Protein AF-A0AAD1ZMA3-F1 (afdb_monomer_lite)

Radius of gyration: 19.91 Å; chains: 1; bounding box: 57×24×47 Å

Foldseek 3Di:
DDDPADEFDFDDDDDDDDDDDDDDDDDDDDDDDDDDDPDPDPDPDPDDDPVPQLPQLVVVCVVVVLHDDYPDCVSSVQSNDSVHDATEGEDEDALLDLEDDPVCVSVVVSQVSSVVSVHHYYYHYDLPCNQQDDCPPDPDGDHGDDPVRSVSSVVSD

pLDDT: mean 70.27, std 25.76, range [24.19, 96.62]

Organism: NCBI:txid56036

InterPro domains:
  IPR001412 Aminoacyl-tRNA synthetase, class I, conserved site [PS00178] (95-105)
  IPR002305 Aminoacyl-tRNA synthetase, class Ic [PF00579] (87-142)
  IPR014729 Rossmann-like alpha/beta/alpha sandwich fold [G3DSA:3.40.50.620] (32-157)
  IPR024088 Tyrosine-tRNA ligase, bacterial-type [PTHR11766] (40-156)

Secondary structure (DSSP, 8-state):
------PPP----PPP----------------------------------------HHHHHHHTT-----S-THHHHHHH-TTSPPPEEEEEE---SSS--HHHHHHHHHHHHHHHTT-EEEEEE-HHHHHH---TT-SSPPPPPPHHHHHHHHTT-

Sequence (157 aa):
MCGGGVTFVANYLPLPHSSSFRRHPYLWRLSLCYSSTQFVQESTDGDVADVRNRLNVVNILKERGFLESLTSDSLRTTCSDPSLPTIRVYRGFNPTSKSLHLGNLLGIIVLSWFLRCGHRVVALVGGATGRVGDPSGKSFERPELDLLALDRNVSGF

Structure (mmCIF, N/CA/C/O backbone):
data_AF-A0AAD1ZMA3-F1
#
_entry.id   AF-A0AAD1ZMA3-F1
#
loop_
_atom_site.group_PDB
_atom_site.id
_atom_site.type_symbol
_atom_site.label_atom_id
_atom_site.label_alt_id
_atom_site.label_comp_id
_atom_site.label_asym_id
_atom_site.label_entity_id
_atom_site.label_seq_id
_atom_site.pdbx_PDB_ins_code
_atom_site.Cartn_x
_atom_site.Cartn_y
_atom_site.Cartn_z
_atom_site.occupancy
_atom_site.B_iso_or_equiv
_atom_site.auth_seq_id
_atom_site.auth_comp_id
_atom_site.auth_asym_id
_atom_site.auth_atom_id
_atom_site.pdbx_PDB_model_num
ATOM 1 N N . MET A 1 1 ? 22.765 8.034 9.887 1.00 32.72 1 MET A N 1
ATOM 2 C CA . MET A 1 1 ? 21.379 8.442 10.189 1.00 32.72 1 MET A CA 1
ATOM 3 C C . MET A 1 1 ? 20.733 8.880 8.885 1.00 32.72 1 MET A C 1
ATOM 5 O O . MET A 1 1 ? 21.078 9.946 8.409 1.00 32.72 1 MET A O 1
ATOM 9 N N . CYS A 1 2 ? 19.876 8.050 8.290 1.00 26.64 2 CYS A N 1
ATOM 10 C CA . CYS A 1 2 ? 18.980 8.445 7.198 1.00 26.64 2 CYS A CA 1
ATOM 11 C C . CYS A 1 2 ? 17.638 7.755 7.477 1.00 26.64 2 CYS A C 1
ATOM 13 O O . CYS A 1 2 ? 17.524 6.550 7.265 1.00 26.64 2 CYS A O 1
ATOM 15 N N . GLY A 1 3 ? 16.691 8.494 8.064 1.00 32.28 3 GLY A N 1
ATOM 16 C CA . GLY A 1 3 ? 15.308 8.058 8.273 1.00 32.28 3 GLY A CA 1
ATOM 17 C C . GLY A 1 3 ? 14.579 8.072 6.936 1.00 32.28 3 GLY A C 1
ATOM 18 O O . GLY A 1 3 ? 14.584 9.084 6.237 1.00 32.28 3 GLY A O 1
ATOM 19 N N . GLY A 1 4 ? 14.073 6.911 6.535 1.00 28.92 4 GLY A N 1
ATOM 20 C CA . GLY A 1 4 ? 13.391 6.686 5.267 1.00 28.92 4 GLY A CA 1
ATOM 21 C C . GLY A 1 4 ? 11.899 6.542 5.508 1.00 28.92 4 GLY A C 1
ATOM 22 O O . GLY A 1 4 ? 11.341 5.470 5.275 1.00 28.92 4 GLY A O 1
ATOM 23 N N . GLY A 1 5 ? 11.272 7.605 6.004 1.00 29.23 5 GLY A N 1
ATOM 24 C CA . GLY A 1 5 ? 9.870 7.586 6.383 1.00 29.23 5 GLY A CA 1
ATOM 25 C C . GLY A 1 5 ? 8.953 7.626 5.187 1.00 29.23 5 GLY A C 1
ATOM 26 O O . GLY A 1 5 ? 8.993 8.554 4.384 1.00 29.23 5 GLY A O 1
ATOM 27 N N . VAL A 1 6 ? 8.091 6.620 5.077 1.00 37.31 6 VAL A N 1
ATOM 28 C CA . VAL A 1 6 ? 7.010 6.613 4.093 1.00 37.31 6 VAL A CA 1
ATOM 29 C C . VAL A 1 6 ? 5.862 7.458 4.642 1.00 37.31 6 VAL A C 1
ATOM 31 O O . VAL A 1 6 ? 5.158 7.040 5.559 1.00 37.31 6 VAL A O 1
ATOM 34 N N . THR A 1 7 ? 5.671 8.646 4.073 1.00 32.41 7 THR A N 1
ATOM 35 C CA . THR A 1 7 ? 4.515 9.511 4.342 1.00 32.41 7 THR A CA 1
ATOM 36 C C . THR A 1 7 ? 3.265 8.921 3.685 1.00 32.41 7 THR A C 1
ATOM 38 O O . THR A 1 7 ? 3.237 8.713 2.471 1.00 32.41 7 THR A O 1
ATOM 41 N N . PHE A 1 8 ? 2.216 8.669 4.469 1.00 35.34 8 PHE A N 1
ATOM 42 C CA . PHE A 1 8 ? 0.910 8.239 3.964 1.00 35.34 8 PHE A CA 1
ATOM 43 C C . PHE A 1 8 ? -0.058 9.421 3.935 1.00 35.34 8 PHE A C 1
ATOM 45 O O . PHE A 1 8 ? -0.321 10.037 4.965 1.00 35.34 8 PHE A O 1
ATOM 52 N N . VAL A 1 9 ? -0.626 9.703 2.761 1.00 34.12 9 VAL A N 1
ATOM 53 C CA . VAL A 1 9 ? -1.735 10.651 2.604 1.00 34.12 9 VAL A CA 1
ATOM 54 C C . VAL A 1 9 ? -3.031 9.849 2.572 1.00 34.12 9 VAL A C 1
ATOM 56 O O . VAL A 1 9 ? -3.245 9.038 1.673 1.00 34.12 9 VAL A O 1
ATOM 59 N N . ALA A 1 10 ? -3.901 10.066 3.554 1.00 34.91 10 ALA A N 1
ATOM 60 C CA . ALA A 1 10 ? -5.255 9.530 3.558 1.00 34.91 10 ALA A CA 1
ATOM 61 C C . ALA A 1 10 ? -6.233 10.704 3.497 1.00 34.91 10 ALA A C 1
ATOM 63 O O . ALA A 1 10 ? -6.345 11.474 4.449 1.00 34.91 10 ALA A O 1
ATOM 64 N N . ASN A 1 11 ? -6.929 10.849 2.371 1.00 29.17 11 ASN A N 1
ATOM 65 C CA . ASN A 1 11 ? -7.960 11.870 2.220 1.00 29.17 11 ASN A CA 1
ATOM 66 C C . ASN A 1 11 ? -9.314 11.311 2.669 1.00 29.17 11 ASN A C 1
ATOM 68 O O . ASN A 1 11 ? -9.750 10.254 2.212 1.00 29.17 11 ASN A O 1
ATOM 72 N N . TYR A 1 12 ? -9.980 12.046 3.557 1.00 35.44 12 TYR A N 1
ATOM 73 C CA . TYR A 1 12 ? -11.352 11.795 3.982 1.00 35.44 12 TYR A CA 1
ATOM 74 C C . TYR A 1 12 ? -12.293 12.446 2.962 1.00 35.44 12 TYR A C 1
ATOM 76 O O . TYR A 1 12 ? -12.262 13.663 2.798 1.00 35.44 12 TYR A O 1
ATOM 84 N N . LEU A 1 13 ? -13.119 11.662 2.268 1.00 32.00 13 LEU A N 1
ATOM 85 C CA . LEU A 1 13 ? -14.187 12.203 1.424 1.00 32.00 13 LEU A CA 1
ATOM 86 C C . LEU A 1 13 ? -15.538 11.869 2.079 1.00 32.00 13 LEU A C 1
ATOM 88 O O . LEU A 1 13 ? -15.917 10.694 2.086 1.00 32.00 13 LEU A O 1
ATOM 92 N N . PRO A 1 14 ? -16.258 12.840 2.668 1.00 31.08 14 PRO A N 1
ATOM 93 C CA . PRO A 1 14 ? -17.597 12.592 3.187 1.00 31.08 14 PRO A CA 1
ATOM 94 C C . PRO A 1 14 ? -18.585 12.417 2.025 1.00 31.08 14 PRO A C 1
ATOM 96 O O . PRO A 1 14 ? -18.579 13.187 1.066 1.00 31.08 14 PRO A O 1
ATOM 99 N N . LEU A 1 15 ? -19.431 11.388 2.101 1.00 39.34 15 LEU A N 1
ATOM 100 C CA . LEU A 1 15 ? -20.519 11.175 1.144 1.00 39.34 15 LEU A CA 1
ATOM 101 C C . LEU A 1 15 ? -21.707 12.098 1.473 1.00 39.34 15 LEU A C 1
ATOM 103 O O . LEU A 1 15 ? -22.011 12.284 2.653 1.00 39.34 15 LEU A O 1
ATOM 107 N N . PRO A 1 16 ? -22.420 12.638 0.467 1.00 35.16 16 PRO A N 1
ATOM 108 C CA . PRO A 1 16 ? -23.650 13.379 0.700 1.00 35.16 16 PRO A CA 1
ATOM 109 C C . PRO A 1 16 ? -24.805 12.429 1.053 1.00 35.16 16 PRO A C 1
ATOM 111 O O . PRO A 1 16 ? -25.042 11.423 0.383 1.00 35.16 16 PRO A O 1
ATOM 114 N N . HIS A 1 17 ? -25.558 12.779 2.095 1.00 42.34 17 HIS A N 1
ATOM 115 C CA . HIS A 1 17 ? -26.852 12.180 2.408 1.00 42.34 17 HIS A CA 1
ATOM 116 C C . HIS A 1 17 ? -27.929 12.767 1.490 1.00 42.34 17 HIS A C 1
ATOM 118 O O . HIS A 1 17 ? -28.272 13.934 1.639 1.00 42.34 17 HIS A O 1
ATOM 124 N N . SER A 1 18 ? -28.509 11.968 0.592 1.00 35.81 18 SER A N 1
ATOM 125 C CA . SER A 1 18 ? -29.932 12.092 0.247 1.00 35.81 18 SER A CA 1
ATOM 126 C C . SER A 1 18 ? -30.418 10.896 -0.568 1.00 35.81 18 SER A C 1
ATOM 128 O O . SER A 1 18 ? -29.882 10.537 -1.615 1.00 35.81 18 SER A O 1
ATOM 130 N N . SER A 1 19 ? -31.463 10.281 -0.041 1.00 43.75 19 SER A N 1
ATOM 131 C CA . SER A 1 19 ? -32.270 9.208 -0.595 1.00 43.75 19 SER A CA 1
ATOM 132 C C . SER A 1 19 ? -33.183 9.709 -1.716 1.00 43.75 19 SER A C 1
ATOM 134 O O . SER A 1 19 ? -34.090 10.490 -1.444 1.00 43.75 19 SER A O 1
ATOM 136 N N . SER A 1 20 ? -32.997 9.223 -2.947 1.00 43.88 20 SER A N 1
ATOM 137 C CA . SER A 1 20 ? -34.067 8.842 -3.897 1.00 43.88 20 SER A CA 1
ATOM 138 C C . SER A 1 20 ? -33.529 8.719 -5.326 1.00 43.88 20 SER A C 1
ATOM 140 O O . SER A 1 20 ? -33.382 9.699 -6.045 1.00 43.88 20 SER A O 1
ATOM 142 N N . PHE A 1 21 ? -33.306 7.491 -5.796 1.00 36.12 21 PHE A N 1
ATOM 143 C CA . PHE A 1 21 ? -33.347 7.230 -7.235 1.00 36.12 21 PHE A CA 1
ATOM 144 C C . PHE A 1 21 ? -33.853 5.808 -7.483 1.00 36.12 21 PHE A C 1
ATOM 146 O O . PHE A 1 21 ? -33.232 4.823 -7.084 1.00 36.12 21 PHE A O 1
ATOM 153 N N . ARG A 1 22 ? -35.060 5.715 -8.056 1.00 33.97 22 ARG A N 1
ATOM 154 C CA . ARG A 1 22 ? -35.737 4.453 -8.379 1.00 33.97 22 ARG A CA 1
ATOM 155 C C . ARG A 1 22 ? -35.020 3.759 -9.535 1.00 33.97 22 ARG A C 1
ATOM 157 O O . ARG A 1 22 ? -34.623 4.393 -10.505 1.00 33.97 22 ARG A O 1
ATOM 164 N N . ARG A 1 23 ? -34.920 2.434 -9.433 1.00 36.75 23 ARG A N 1
ATOM 165 C CA . ARG A 1 23 ? -34.440 1.529 -10.483 1.00 36.75 23 ARG A CA 1
ATOM 166 C C . ARG A 1 23 ? -35.481 1.425 -11.606 1.00 36.75 23 ARG A C 1
ATOM 168 O O . ARG A 1 23 ? -36.647 1.172 -11.310 1.00 36.75 23 ARG A O 1
ATOM 175 N N . HIS A 1 24 ? -35.054 1.510 -12.868 1.00 28.70 24 HIS A N 1
ATOM 176 C CA . HIS A 1 24 ? -35.812 0.956 -13.996 1.00 28.70 24 HIS A CA 1
ATOM 177 C C . HIS A 1 24 ? -34.909 0.088 -14.895 1.00 28.70 24 HIS A C 1
ATOM 179 O O . HIS A 1 24 ? -33.808 0.533 -15.222 1.00 28.70 24 HIS A O 1
ATOM 185 N N . PRO A 1 25 ? -35.319 -1.150 -15.253 1.00 38.94 25 PRO A N 1
ATOM 186 C CA . PRO A 1 25 ? -34.420 -2.161 -15.801 1.00 38.94 25 PRO A CA 1
ATOM 187 C C . PRO A 1 25 ? -34.647 -2.396 -17.298 1.00 38.94 25 PRO A C 1
ATOM 189 O O . PRO A 1 25 ? -35.117 -3.452 -17.691 1.00 38.94 25 PRO A O 1
ATOM 192 N N . TYR A 1 26 ? -34.339 -1.440 -18.162 1.00 31.45 26 TYR A N 1
ATOM 193 C CA . TYR A 1 26 ? -34.274 -1.700 -19.604 1.00 31.45 26 TYR A CA 1
ATOM 194 C C . TYR A 1 26 ? -33.631 -0.494 -20.260 1.00 31.45 26 TYR A C 1
ATOM 196 O O . TYR A 1 26 ? -34.236 0.562 -20.277 1.00 31.45 26 TYR A O 1
ATOM 204 N N . LEU A 1 27 ? -32.387 -0.637 -20.715 1.00 32.16 27 LEU A N 1
ATOM 205 C CA . LEU A 1 27 ? -31.743 0.097 -21.814 1.00 32.16 27 LEU A CA 1
ATOM 206 C C . LEU A 1 27 ? -30.230 -0.161 -21.716 1.00 32.16 27 LEU A C 1
ATOM 208 O O . LEU A 1 27 ? -29.450 0.695 -21.322 1.00 32.16 27 LEU A O 1
ATOM 212 N N . TRP A 1 28 ? -29.816 -1.369 -22.094 1.00 28.77 28 TRP A N 1
ATOM 213 C CA . TRP A 1 28 ? -28.430 -1.635 -22.476 1.00 28.77 28 TRP A CA 1
ATOM 214 C C . TRP A 1 28 ? -28.467 -2.278 -23.856 1.00 28.77 28 TRP A C 1
ATOM 216 O O . TRP A 1 28 ? -28.586 -3.494 -23.994 1.00 28.77 28 TRP A O 1
ATOM 226 N N . ARG A 1 29 ? -28.457 -1.439 -24.898 1.00 28.05 29 ARG A N 1
ATOM 227 C CA . ARG A 1 29 ? -28.236 -1.890 -26.272 1.00 28.05 29 ARG A CA 1
ATOM 228 C C . ARG A 1 29 ? -26.745 -1.788 -26.568 1.00 28.05 29 ARG A C 1
ATOM 230 O O . ARG A 1 29 ? -26.148 -0.725 -26.448 1.00 28.05 29 ARG A O 1
ATOM 237 N N . LEU A 1 30 ? -26.195 -2.944 -26.913 1.00 35.19 30 LEU A N 1
ATOM 238 C CA . LEU A 1 30 ? -24.814 -3.230 -27.270 1.00 35.19 30 LEU A CA 1
ATOM 239 C C . LEU A 1 30 ? -24.239 -2.302 -28.348 1.00 35.19 30 LEU A C 1
ATOM 241 O O . LEU A 1 30 ? -24.873 -2.068 -29.375 1.00 35.19 30 LEU A O 1
ATOM 245 N N . SER A 1 31 ? -22.964 -1.958 -28.178 1.00 27.59 31 SER A N 1
ATOM 246 C CA . SER A 1 31 ? -22.003 -1.978 -29.280 1.00 27.59 31 SER A CA 1
ATOM 247 C C . SER A 1 31 ? -20.702 -2.602 -28.777 1.00 27.59 31 SER A C 1
ATOM 249 O O . SER A 1 31 ? -20.060 -2.079 -27.869 1.00 27.59 31 SER A O 1
ATOM 251 N N . LEU A 1 32 ? -20.356 -3.755 -29.348 1.00 35.53 32 LEU A N 1
ATOM 252 C CA . LEU A 1 32 ? -19.060 -4.409 -29.206 1.00 35.53 32 LEU A CA 1
ATOM 253 C C . LEU A 1 32 ? -17.986 -3.592 -29.934 1.00 35.53 32 LEU A C 1
ATOM 255 O O . LEU A 1 32 ? -18.185 -3.261 -31.099 1.00 35.53 32 LEU A O 1
ATOM 259 N N . CYS A 1 33 ? -16.829 -3.378 -29.301 1.00 24.19 33 CYS A N 1
ATOM 260 C CA . CYS A 1 33 ? -15.538 -3.568 -29.970 1.00 24.19 33 CYS A CA 1
ATOM 261 C C . CYS A 1 33 ? -14.374 -3.641 -28.962 1.00 24.19 33 CYS A C 1
ATOM 263 O O . CYS A 1 33 ? -14.094 -2.686 -28.250 1.00 24.19 33 CYS A O 1
ATOM 265 N N . TYR A 1 34 ? -13.742 -4.816 -28.929 1.00 28.41 34 TYR A N 1
ATOM 266 C CA . TYR A 1 34 ? -12.309 -5.089 -28.772 1.00 28.41 34 TYR A CA 1
ATOM 267 C C . TYR A 1 34 ? -11.469 -4.205 -27.830 1.00 28.41 34 TYR A C 1
ATOM 269 O O . TYR A 1 34 ? -11.001 -3.137 -28.204 1.00 28.41 34 TYR A O 1
ATOM 277 N N . SER A 1 35 ? -11.162 -4.725 -26.644 1.00 29.25 35 SER A N 1
ATOM 278 C CA . SER A 1 35 ? -9.790 -4.991 -26.182 1.00 29.25 35 SER A CA 1
ATOM 279 C C . SER A 1 35 ? -9.854 -5.361 -24.701 1.00 29.25 35 SER A C 1
ATOM 281 O O . SER A 1 35 ? -10.709 -4.887 -23.957 1.00 29.25 35 SER A O 1
ATOM 283 N N . SER A 1 36 ? -8.988 -6.272 -24.294 1.00 34.84 36 SER A N 1
ATOM 284 C CA . SER A 1 36 ? -8.847 -6.828 -22.954 1.00 34.84 36 SER A CA 1
ATOM 285 C C . SER A 1 36 ? -8.625 -5.754 -21.884 1.00 34.84 36 SER A C 1
ATOM 287 O O . SER A 1 36 ? -7.494 -5.441 -21.529 1.00 34.84 36 SER A O 1
ATOM 289 N N . THR A 1 37 ? -9.713 -5.236 -21.324 1.00 31.17 37 THR A N 1
ATOM 290 C CA . THR A 1 37 ? -9.706 -4.474 -20.075 1.00 31.17 37 THR A CA 1
ATOM 291 C C . THR A 1 37 ? -10.437 -5.321 -19.045 1.00 31.17 37 THR A C 1
ATOM 293 O O . THR A 1 37 ? -11.662 -5.279 -18.940 1.00 31.17 37 THR A O 1
ATOM 296 N N . GLN A 1 38 ? -9.699 -6.151 -18.306 1.00 30.06 38 GLN A N 1
ATOM 297 C CA . GLN A 1 38 ? -10.243 -6.767 -17.099 1.00 30.06 38 GLN A CA 1
ATOM 298 C C . GLN A 1 38 ? -10.407 -5.664 -16.049 1.00 30.06 38 GLN A C 1
ATOM 300 O O . GLN A 1 38 ? -9.509 -5.371 -15.267 1.00 30.06 38 GLN A O 1
ATOM 305 N N . PHE A 1 39 ? -11.571 -5.017 -16.069 1.00 29.48 39 PHE A N 1
ATOM 306 C CA . PHE A 1 39 ? -12.103 -4.331 -14.903 1.00 29.48 39 PHE A CA 1
ATOM 307 C C . PHE A 1 39 ? -12.293 -5.385 -13.810 1.00 29.48 39 PHE A C 1
ATOM 309 O O . PHE A 1 39 ? -13.116 -6.289 -13.947 1.00 29.48 39 PHE A O 1
ATOM 316 N N . VAL A 1 40 ? -11.516 -5.285 -12.732 1.00 32.62 40 VAL A N 1
ATOM 317 C CA . VAL A 1 40 ? -11.797 -6.021 -11.497 1.00 32.62 40 VAL A CA 1
ATOM 318 C C . VAL A 1 40 ? -13.160 -5.538 -11.000 1.00 32.62 40 VAL A C 1
ATOM 320 O O . VAL A 1 40 ? -13.331 -4.356 -10.702 1.00 32.62 40 VAL A O 1
ATOM 323 N N . GLN A 1 41 ? -14.137 -6.448 -10.998 1.00 33.41 41 GLN A N 1
ATOM 324 C CA . GLN A 1 41 ? -15.512 -6.209 -10.567 1.00 33.41 41 GLN A CA 1
ATOM 325 C C . GLN A 1 41 ? -15.553 -5.560 -9.180 1.00 33.41 41 GLN A C 1
ATOM 327 O O . GLN A 1 41 ? -14.993 -6.079 -8.215 1.00 33.41 41 GLN A O 1
ATOM 332 N N . GLU A 1 42 ? -16.285 -4.454 -9.075 1.00 37.44 42 GLU A N 1
ATOM 333 C CA . GLU A 1 42 ? -16.802 -3.966 -7.803 1.00 37.44 42 GLU A CA 1
ATOM 334 C C . GLU A 1 42 ? -17.896 -4.944 -7.354 1.00 37.44 42 GLU A C 1
ATOM 336 O O . GLU A 1 42 ? -18.969 -5.013 -7.955 1.00 37.44 42 GLU A O 1
ATOM 341 N N . SER A 1 43 ? -17.594 -5.772 -6.3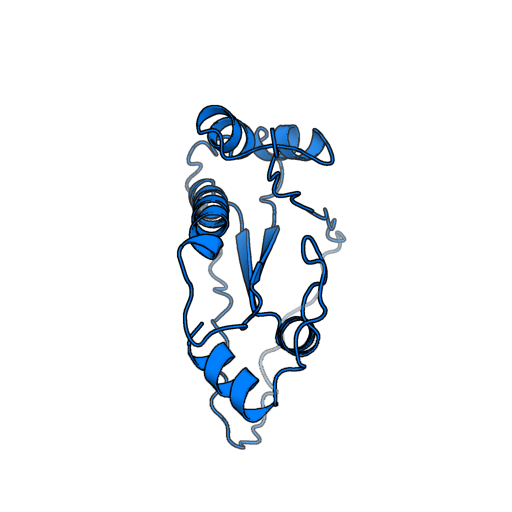50 1.00 33.72 43 SER A N 1
ATOM 342 C CA . SER A 1 43 ? -18.555 -6.713 -5.782 1.00 33.72 43 SER A CA 1
ATOM 343 C C . SER A 1 43 ? -19.642 -5.945 -5.030 1.00 33.72 43 SER A C 1
ATOM 345 O O . SER A 1 43 ? -19.430 -5.386 -3.952 1.00 33.72 43 SER A O 1
ATOM 347 N N . THR A 1 44 ? -20.829 -5.902 -5.627 1.00 38.59 44 THR A N 1
ATOM 348 C CA . THR A 1 44 ? -22.062 -5.409 -5.014 1.00 38.59 44 THR A CA 1
ATOM 349 C C . THR A 1 44 ? -22.731 -6.517 -4.212 1.00 38.59 44 THR A C 1
ATOM 351 O O . THR A 1 44 ? -23.850 -6.890 -4.532 1.00 38.59 44 THR A O 1
ATOM 354 N N . ASP A 1 45 ? -22.072 -7.016 -3.171 1.00 36.75 45 ASP A N 1
ATOM 355 C CA . ASP A 1 45 ? -22.729 -7.869 -2.181 1.00 36.75 45 ASP A CA 1
ATOM 356 C C . ASP A 1 45 ? -22.610 -7.183 -0.824 1.00 36.75 45 ASP A C 1
ATOM 358 O O . ASP A 1 45 ? -21.571 -7.179 -0.160 1.00 36.75 45 ASP A O 1
ATOM 362 N N . GLY A 1 46 ? -23.686 -6.490 -0.458 1.00 47.28 46 GLY A N 1
ATOM 363 C CA . GLY A 1 46 ? -23.915 -6.115 0.922 1.00 47.28 46 GLY A CA 1
ATOM 364 C C . GLY A 1 46 ? -24.377 -7.357 1.662 1.00 47.28 46 GLY A C 1
ATOM 365 O O . GLY A 1 46 ? -25.561 -7.648 1.620 1.00 47.28 46 GLY A O 1
ATOM 366 N N . ASP A 1 47 ? -23.459 -8.041 2.339 1.00 38.41 47 ASP A N 1
ATOM 367 C CA . ASP A 1 47 ? -23.783 -9.121 3.265 1.00 38.41 47 ASP A CA 1
ATOM 368 C C . ASP A 1 47 ? -22.878 -9.044 4.500 1.00 38.41 47 ASP A C 1
ATOM 370 O O . ASP A 1 47 ? -21.654 -9.120 4.419 1.00 38.41 47 ASP A O 1
ATOM 374 N N . VAL A 1 48 ? -23.543 -8.800 5.634 1.00 45.97 48 VAL A N 1
ATOM 375 C CA . VAL A 1 48 ? -23.129 -8.979 7.033 1.00 45.97 48 VAL A CA 1
ATOM 376 C C . VAL A 1 48 ? -21.626 -8.830 7.280 1.00 45.97 48 VAL A C 1
ATOM 378 O O . VAL A 1 48 ? -20.867 -9.798 7.276 1.00 45.97 48 VAL A O 1
ATOM 381 N N . ALA A 1 49 ? -21.204 -7.599 7.584 1.00 44.16 49 ALA A N 1
ATOM 382 C CA . ALA A 1 49 ? -19.928 -7.378 8.240 1.00 44.16 49 ALA A CA 1
ATOM 383 C C . ALA A 1 49 ? -19.956 -8.117 9.584 1.00 44.16 49 ALA A C 1
ATOM 385 O O . ALA A 1 49 ? -20.498 -7.623 10.572 1.00 44.16 49 ALA A O 1
ATOM 386 N N . ASP A 1 50 ? -19.392 -9.323 9.586 1.00 48.16 50 ASP A N 1
ATOM 387 C CA . ASP A 1 50 ? -18.764 -9.940 10.741 1.00 48.16 50 ASP A CA 1
ATOM 388 C C . ASP A 1 50 ? -18.045 -8.808 11.478 1.00 48.16 50 ASP A C 1
ATOM 390 O O . ASP A 1 50 ? -17.085 -8.229 10.954 1.00 48.16 50 ASP A O 1
ATOM 394 N N . VAL A 1 51 ? -18.587 -8.402 12.632 1.00 51.81 51 VAL A N 1
ATOM 395 C CA . VAL A 1 51 ? -18.033 -7.358 13.503 1.00 51.81 51 VAL A CA 1
ATOM 396 C C . VAL A 1 51 ? -16.790 -7.950 14.164 1.00 51.81 51 VAL A C 1
ATOM 398 O O . VAL A 1 51 ? -16.667 -8.052 15.382 1.00 51.81 51 VAL A O 1
ATOM 401 N N . ARG A 1 52 ? -15.841 -8.392 13.337 1.00 56.22 52 ARG A N 1
ATOM 402 C CA . ARG A 1 52 ? -14.475 -8.648 13.738 1.00 56.22 52 ARG A CA 1
ATOM 403 C C . ARG A 1 52 ? -14.002 -7.333 14.300 1.00 56.22 52 ARG A C 1
ATOM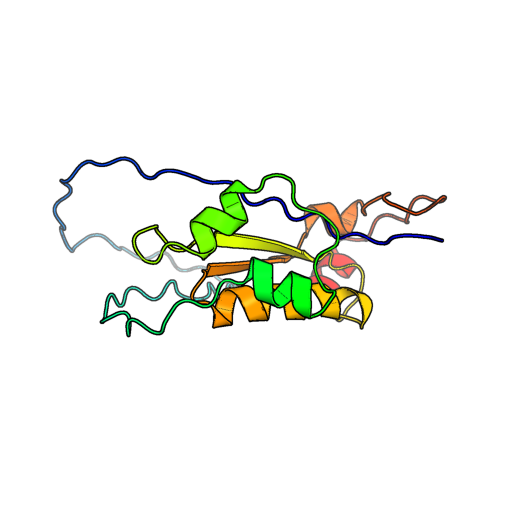 405 O O . ARG A 1 52 ? -14.002 -6.322 13.600 1.00 56.22 52 ARG A O 1
ATOM 412 N N . ASN A 1 53 ? -13.656 -7.363 15.578 1.00 61.69 53 ASN A N 1
ATOM 413 C CA . ASN A 1 53 ? -12.949 -6.300 16.262 1.00 61.69 53 ASN A CA 1
ATOM 414 C C . ASN A 1 53 ? -11.917 -5.689 15.296 1.00 61.69 53 ASN A C 1
ATOM 416 O O . ASN A 1 53 ? -10.930 -6.345 14.946 1.00 61.69 53 ASN A O 1
ATOM 420 N N . ARG A 1 54 ? -12.203 -4.488 14.772 1.00 73.81 54 ARG A N 1
ATOM 421 C CA . ARG A 1 54 ? -11.332 -3.822 13.803 1.00 73.81 54 ARG A CA 1
ATOM 422 C C . ARG A 1 54 ? -10.103 -3.367 14.568 1.00 73.81 54 ARG A C 1
ATOM 424 O O . ARG A 1 54 ? -10.123 -2.345 15.244 1.00 73.81 54 ARG A O 1
ATOM 431 N N . LEU A 1 55 ? -9.047 -4.171 14.499 1.00 88.88 55 LEU A N 1
ATOM 432 C CA . LEU A 1 55 ? -7.776 -3.830 15.119 1.00 88.88 55 LEU A CA 1
ATOM 433 C C . LEU A 1 55 ? -7.268 -2.511 14.537 1.00 88.88 55 LEU A C 1
ATOM 435 O O . LEU A 1 55 ? -7.290 -2.309 13.320 1.00 88.88 55 LEU A O 1
ATOM 439 N N . ASN A 1 56 ? -6.755 -1.638 15.401 1.00 93.75 56 ASN A N 1
ATOM 440 C CA . ASN A 1 56 ? -6.221 -0.360 14.962 1.00 93.75 56 ASN A CA 1
ATOM 441 C C . ASN A 1 56 ? -4.928 -0.573 14.157 1.00 93.75 56 ASN A C 1
ATOM 443 O O . ASN A 1 56 ? -3.853 -0.821 14.712 1.00 93.75 56 ASN A O 1
ATOM 447 N N . VAL A 1 57 ? -5.038 -0.439 12.835 1.00 95.00 57 VAL A N 1
ATOM 448 C CA . VAL A 1 57 ? -3.926 -0.608 11.891 1.00 95.00 57 VAL A CA 1
ATOM 449 C C . VAL A 1 57 ? -2.748 0.322 12.194 1.00 95.00 57 VAL A C 1
ATOM 451 O O . VAL A 1 57 ? -1.597 -0.088 12.079 1.00 95.00 57 VAL A O 1
ATOM 454 N N . VAL A 1 58 ? -3.005 1.551 12.648 1.00 95.31 58 VAL A N 1
ATOM 455 C CA . VAL A 1 58 ? -1.957 2.535 12.955 1.00 95.31 58 VAL A CA 1
ATOM 456 C C . VAL A 1 58 ? -1.113 2.081 14.147 1.00 95.31 58 VAL A C 1
ATOM 458 O O . VAL A 1 58 ? 0.108 2.248 14.136 1.00 95.31 58 VAL A O 1
ATOM 461 N N . ASN A 1 59 ? -1.738 1.485 15.165 1.00 95.31 59 ASN A N 1
ATOM 462 C CA . ASN A 1 59 ? -1.021 0.920 16.310 1.00 95.31 59 ASN A CA 1
ATOM 463 C C . ASN A 1 59 ? -0.176 -0.286 15.882 1.00 95.31 59 ASN A C 1
ATOM 465 O O . ASN A 1 59 ? 1.017 -0.310 16.168 1.00 95.31 59 ASN A O 1
ATOM 469 N N . ILE A 1 60 ? -0.749 -1.205 15.094 1.00 95.50 60 ILE A N 1
ATOM 470 C CA . ILE A 1 60 ? -0.030 -2.380 14.575 1.00 95.50 60 ILE A CA 1
ATOM 471 C C . ILE A 1 60 ? 1.209 -1.969 13.770 1.00 95.50 60 ILE A C 1
ATOM 473 O O . ILE A 1 60 ? 2.291 -2.528 13.954 1.00 95.50 60 ILE A O 1
ATOM 477 N N . LEU A 1 61 ? 1.065 -0.999 12.862 1.00 95.88 61 LEU A N 1
ATOM 478 C CA . LEU A 1 61 ? 2.178 -0.525 12.039 1.00 95.88 61 LEU A CA 1
ATOM 479 C C . LEU A 1 61 ? 3.258 0.152 12.889 1.00 95.88 61 LEU A C 1
ATOM 481 O O . LEU A 1 61 ? 4.442 -0.046 12.623 1.00 95.88 61 LEU A O 1
ATOM 485 N N . LYS A 1 62 ? 2.869 0.904 13.926 1.00 95.56 62 LYS A N 1
ATOM 486 C CA . LYS A 1 62 ? 3.809 1.530 14.864 1.00 95.56 62 LYS A CA 1
ATOM 487 C C . LYS A 1 62 ? 4.579 0.489 15.678 1.00 95.56 62 LYS A C 1
ATOM 489 O O . LYS A 1 62 ? 5.801 0.551 15.728 1.00 95.56 62 LYS A O 1
ATOM 494 N N . GLU A 1 63 ? 3.885 -0.481 16.266 1.00 96.62 63 GLU A N 1
ATOM 495 C CA . GLU A 1 63 ? 4.486 -1.556 17.071 1.00 96.62 63 GLU A CA 1
ATOM 496 C C . GLU A 1 63 ? 5.456 -2.423 16.262 1.00 96.62 63 GLU A C 1
ATOM 498 O O . GLU A 1 63 ? 6.475 -2.873 16.778 1.00 96.62 63 GLU A O 1
ATOM 503 N N . ARG A 1 64 ? 5.170 -2.626 14.972 1.00 95.50 64 ARG A N 1
ATOM 504 C CA . ARG A 1 64 ? 6.021 -3.397 14.052 1.00 95.50 64 ARG A CA 1
ATOM 505 C C . ARG A 1 64 ? 7.149 -2.584 13.411 1.00 95.50 64 ARG A C 1
ATOM 507 O O . ARG A 1 64 ? 7.904 -3.144 12.621 1.00 95.50 64 ARG A O 1
ATOM 514 N N . GLY A 1 65 ? 7.254 -1.287 13.706 1.00 95.31 65 GLY A N 1
ATOM 515 C CA . GLY A 1 65 ? 8.279 -0.411 13.129 1.00 95.31 65 GLY A CA 1
ATOM 516 C C . GLY A 1 65 ? 8.065 -0.062 11.650 1.00 95.31 65 GLY A C 1
ATOM 517 O O . GLY A 1 65 ? 9.017 0.292 10.964 1.00 95.31 65 GLY A O 1
ATOM 518 N N . PHE A 1 66 ? 6.833 -0.159 11.139 1.00 94.75 66 PHE A N 1
ATOM 519 C CA . PHE A 1 66 ? 6.478 0.202 9.756 1.00 94.75 66 PHE A CA 1
ATOM 520 C C . PHE A 1 66 ? 5.948 1.633 9.602 1.00 94.75 66 PHE A C 1
ATOM 522 O O . PHE A 1 66 ? 5.679 2.065 8.481 1.00 94.75 66 PHE A O 1
ATOM 529 N N . LEU A 1 67 ? 5.770 2.361 10.706 1.00 94.44 67 LEU A N 1
ATOM 530 C CA . LEU A 1 67 ? 5.258 3.728 10.715 1.00 94.44 67 LEU A CA 1
ATOM 531 C C . LEU A 1 67 ? 6.335 4.704 11.198 1.00 94.44 67 LEU A C 1
ATOM 533 O O . LEU A 1 67 ? 6.703 4.671 12.369 1.00 94.44 67 LEU A O 1
ATOM 537 N N . GLU A 1 68 ? 6.783 5.599 10.316 1.00 93.38 68 GLU A N 1
ATOM 538 C CA . GLU A 1 68 ? 7.733 6.665 10.670 1.00 93.38 68 GLU A CA 1
ATOM 539 C C . GLU A 1 68 ? 7.024 7.979 11.016 1.00 93.38 68 GLU A C 1
ATOM 541 O O . GLU A 1 68 ? 7.326 8.594 12.036 1.00 93.38 68 GLU A O 1
ATOM 546 N N . SER A 1 69 ? 6.044 8.394 10.207 1.00 92.69 69 SER A N 1
ATOM 547 C CA . SER A 1 69 ? 5.308 9.644 10.405 1.00 92.69 69 SER A CA 1
ATOM 548 C C . SER A 1 69 ? 3.831 9.516 10.029 1.00 92.69 69 SER A C 1
ATOM 550 O O . SER A 1 69 ? 3.424 8.650 9.251 1.00 92.69 69 SER A O 1
ATOM 552 N N . LEU A 1 70 ? 3.013 10.392 10.611 1.00 92.62 70 LEU A N 1
ATOM 553 C CA . LEU A 1 70 ? 1.606 10.582 10.270 1.00 92.62 70 LEU A CA 1
ATOM 554 C C . LEU A 1 70 ? 1.361 12.066 10.046 1.00 92.62 70 LEU A C 1
ATOM 556 O O . LEU A 1 70 ? 1.839 12.892 10.818 1.00 92.62 70 LEU A O 1
ATOM 560 N N . THR A 1 71 ? 0.574 12.399 9.027 1.00 91.44 71 THR A N 1
ATOM 561 C CA . THR A 1 71 ? 0.172 13.789 8.775 1.00 91.44 71 THR A CA 1
ATOM 562 C C . THR A 1 71 ? -0.799 14.302 9.840 1.00 91.44 71 THR A C 1
ATOM 564 O O . THR A 1 71 ? -0.760 15.477 10.190 1.00 91.44 71 THR A O 1
ATOM 567 N N . SER A 1 72 ? -1.664 13.434 10.374 1.00 89.56 72 SER A N 1
ATOM 568 C CA . SER A 1 72 ? -2.620 13.778 11.428 1.00 89.56 72 SER A CA 1
ATOM 569 C C . SER A 1 72 ? -2.952 12.579 12.321 1.00 89.56 72 SER A C 1
ATOM 571 O O . SER A 1 72 ? -3.045 11.438 11.859 1.00 89.56 72 SER A O 1
ATOM 573 N N . ASP A 1 73 ? -3.219 12.838 13.603 1.00 87.56 73 ASP A N 1
ATOM 574 C CA . ASP A 1 73 ? -3.687 11.807 14.543 1.00 87.56 73 ASP A CA 1
ATOM 575 C C . ASP A 1 73 ? -5.145 11.378 14.306 1.00 87.56 73 ASP A C 1
ATOM 577 O O . ASP A 1 73 ? -5.576 10.339 14.809 1.00 87.56 73 ASP A O 1
ATOM 581 N N . SER A 1 74 ? -5.897 12.108 13.474 1.00 88.56 74 SER A N 1
ATOM 582 C CA . SER A 1 74 ? -7.275 11.755 13.099 1.00 88.56 74 SER A CA 1
ATOM 583 C C . SER A 1 74 ? -7.389 10.383 12.424 1.00 88.56 74 SER A C 1
ATOM 585 O O . SER A 1 74 ? -8.421 9.719 12.525 1.00 88.56 74 SER A O 1
ATOM 587 N N . LEU A 1 75 ? -6.325 9.905 11.769 1.00 89.56 75 LEU A N 1
ATOM 588 C CA . LEU A 1 75 ? -6.298 8.544 11.231 1.00 89.56 75 LEU A CA 1
ATOM 589 C C . LEU A 1 75 ? -6.328 7.493 12.333 1.00 89.56 75 LEU A C 1
ATOM 591 O O . LEU A 1 75 ? -7.029 6.489 12.206 1.00 89.56 75 LEU A O 1
ATOM 595 N N . ARG A 1 76 ? -5.590 7.726 13.423 1.00 91.19 76 ARG A N 1
ATOM 596 C CA . ARG A 1 76 ? -5.546 6.803 14.556 1.00 91.19 76 ARG A CA 1
ATOM 597 C C . ARG A 1 76 ? -6.914 6.713 15.215 1.00 91.19 76 ARG A C 1
ATOM 599 O O . ARG A 1 76 ? -7.352 5.601 15.486 1.00 91.19 76 ARG A O 1
ATOM 606 N N . THR A 1 77 ? -7.588 7.844 15.428 1.00 90.19 77 THR A N 1
ATOM 607 C CA . THR A 1 77 ? -8.933 7.862 16.023 1.00 90.19 77 THR A CA 1
ATOM 608 C C . THR A 1 77 ? -9.953 7.176 15.116 1.00 90.19 77 THR A C 1
ATOM 610 O O . THR A 1 77 ? -10.686 6.310 15.585 1.00 90.19 77 THR A O 1
ATOM 613 N N . THR A 1 78 ? -9.919 7.451 13.808 1.00 90.69 78 THR A N 1
ATOM 614 C CA . THR A 1 78 ? -10.805 6.799 12.825 1.00 90.69 78 THR A CA 1
ATOM 615 C C . THR A 1 78 ? -10.616 5.281 12.792 1.00 90.69 78 THR A C 1
ATOM 617 O O . THR A 1 78 ? -11.584 4.535 12.687 1.00 90.69 78 THR A O 1
ATOM 620 N N . CYS A 1 79 ? -9.374 4.800 12.899 1.00 90.56 79 CYS A N 1
ATOM 621 C CA . CYS A 1 79 ? -9.090 3.363 12.906 1.00 90.56 79 CYS A CA 1
ATOM 622 C C . CYS A 1 79 ? -9.413 2.678 14.246 1.00 90.56 79 CYS A C 1
ATOM 624 O O . CYS A 1 79 ? -9.430 1.451 14.287 1.00 90.56 79 CYS A O 1
ATOM 626 N N . SER A 1 80 ? -9.629 3.434 15.329 1.00 89.00 80 SER A N 1
ATOM 627 C CA . SER A 1 80 ? -10.024 2.895 16.641 1.00 89.00 80 SER A CA 1
ATOM 628 C C . SER A 1 80 ? -11.532 2.763 16.809 1.00 89.00 80 SER A C 1
ATOM 630 O O . SER A 1 80 ? -11.968 1.926 17.591 1.00 89.00 80 SER A O 1
ATOM 632 N N . ASP A 1 81 ? -12.316 3.616 16.150 1.00 87.88 81 ASP A N 1
ATOM 633 C CA . ASP A 1 81 ? -13.755 3.697 16.377 1.00 87.88 81 ASP A CA 1
ATOM 634 C C . ASP A 1 81 ? -14.521 2.787 15.398 1.00 87.88 81 ASP A C 1
ATOM 636 O O . ASP A 1 81 ? -14.614 3.088 14.201 1.00 87.88 81 ASP A O 1
ATOM 640 N N . PRO A 1 82 ? -15.105 1.670 15.871 1.00 84.19 82 PRO A N 1
ATOM 641 C CA . PRO A 1 82 ? -15.860 0.767 15.018 1.00 84.19 82 PRO A CA 1
ATOM 642 C C . PRO A 1 82 ? -17.194 1.360 14.535 1.00 84.19 82 PRO A C 1
ATOM 644 O O . PRO A 1 82 ? -17.789 0.776 13.628 1.00 84.19 82 PRO A O 1
ATOM 647 N N . SER A 1 83 ? -17.660 2.484 15.088 1.00 86.81 83 SER A N 1
ATOM 648 C CA . SER A 1 83 ? -18.847 3.197 14.600 1.00 86.81 83 SER A CA 1
ATOM 649 C C . SER A 1 83 ? -18.555 4.072 13.373 1.00 86.81 83 SER A C 1
ATOM 651 O O . SER A 1 83 ? -19.466 4.380 12.604 1.00 86.81 83 SER A O 1
ATOM 653 N N . LEU A 1 84 ? -17.284 4.423 13.138 1.00 87.81 84 LEU A N 1
ATOM 654 C CA . LEU A 1 84 ? -16.865 5.221 11.988 1.00 87.81 84 LEU A CA 1
ATOM 655 C C . LEU A 1 84 ? -16.690 4.366 10.722 1.00 87.81 84 LEU A C 1
ATOM 657 O O . LEU A 1 84 ? -16.335 3.182 10.794 1.00 87.81 84 LEU A O 1
ATOM 661 N N . PRO A 1 85 ? -16.908 4.944 9.526 1.00 87.94 85 PRO A N 1
ATOM 662 C CA . PRO A 1 85 ? -16.785 4.210 8.273 1.00 87.94 85 PRO A CA 1
ATOM 663 C C . PRO A 1 85 ? -15.361 3.689 8.048 1.00 87.94 85 PRO A C 1
ATOM 665 O O . PRO A 1 85 ? -14.366 4.261 8.493 1.00 87.94 85 PRO A O 1
ATOM 668 N N . THR A 1 86 ? -15.244 2.588 7.308 1.00 89.94 86 THR A N 1
ATOM 669 C CA . THR A 1 86 ? -13.942 2.091 6.852 1.00 89.94 86 THR A CA 1
ATOM 670 C C . THR A 1 86 ? -13.283 3.109 5.924 1.00 89.94 86 THR A C 1
ATOM 672 O O . THR A 1 86 ? -13.916 3.581 4.978 1.00 89.94 86 THR A O 1
ATOM 675 N N . ILE A 1 87 ? -11.998 3.383 6.126 1.00 92.38 87 ILE A N 1
ATOM 676 C CA . ILE A 1 87 ? -11.232 4.251 5.228 1.00 92.38 87 ILE A CA 1
ATOM 677 C C . ILE A 1 87 ? -10.825 3.538 3.932 1.00 92.38 87 ILE A C 1
ATOM 679 O O . ILE A 1 87 ? -10.720 2.308 3.875 1.00 92.38 87 ILE A O 1
ATOM 683 N N . ARG A 1 88 ? -10.590 4.338 2.889 1.00 94.50 88 ARG A N 1
ATOM 684 C CA . ARG A 1 88 ? -9.971 3.919 1.628 1.00 94.50 88 ARG A CA 1
ATOM 685 C C . ARG A 1 88 ? -8.541 4.443 1.596 1.00 94.50 88 ARG A C 1
ATOM 687 O O . ARG A 1 88 ? -8.331 5.641 1.757 1.00 94.50 88 ARG A O 1
ATOM 694 N N . VAL A 1 89 ? -7.578 3.556 1.387 1.00 95.06 89 VAL A N 1
ATOM 695 C CA . VAL A 1 89 ? -6.149 3.889 1.343 1.00 95.06 89 VAL A CA 1
ATOM 696 C C . VAL A 1 89 ? -5.597 3.525 -0.023 1.00 95.06 89 VAL A C 1
ATOM 698 O O . VAL A 1 89 ? -5.960 2.490 -0.580 1.00 95.06 89 VAL A O 1
ATOM 701 N N . TYR A 1 90 ? -4.706 4.353 -0.560 1.00 95.69 90 TYR A N 1
ATOM 702 C CA . TYR A 1 90 ? -4.010 4.045 -1.800 1.00 95.69 90 TYR A CA 1
ATOM 703 C C . TYR A 1 90 ? -2.498 4.167 -1.643 1.00 95.69 90 TYR A C 1
ATOM 705 O O . TYR A 1 90 ? -2.000 4.933 -0.817 1.00 95.69 90 TYR A O 1
ATOM 713 N N . ARG A 1 91 ? -1.763 3.412 -2.462 1.00 93.94 91 ARG A N 1
ATOM 714 C CA . ARG A 1 91 ? -0.322 3.599 -2.651 1.00 93.94 91 ARG A CA 1
ATOM 715 C C . ARG A 1 91 ? 0.013 3.497 -4.130 1.00 93.94 91 ARG A C 1
ATOM 717 O O . ARG A 1 91 ? -0.395 2.545 -4.790 1.00 93.94 91 ARG A O 1
ATOM 724 N N . GLY A 1 92 ? 0.766 4.476 -4.620 1.00 91.62 92 GLY A N 1
ATOM 725 C CA . GLY A 1 92 ? 1.314 4.468 -5.969 1.00 91.62 92 GLY A CA 1
ATOM 726 C C . GLY A 1 92 ? 2.507 3.523 -6.096 1.00 91.62 92 GLY A C 1
ATOM 727 O O . GLY A 1 92 ? 3.388 3.513 -5.235 1.00 91.62 92 GLY A O 1
ATOM 728 N N . PHE A 1 93 ? 2.555 2.769 -7.187 1.00 91.12 93 PHE A N 1
ATOM 729 C CA . PHE A 1 93 ? 3.711 2.007 -7.629 1.00 91.12 93 PHE A CA 1
ATOM 730 C C . PHE A 1 93 ? 4.099 2.472 -9.033 1.00 91.12 93 PHE A C 1
ATOM 732 O O . PHE A 1 93 ? 3.276 2.470 -9.948 1.00 91.12 93 PHE A O 1
ATOM 739 N N . ASN A 1 94 ? 5.354 2.884 -9.204 1.00 88.25 94 ASN A N 1
ATOM 740 C CA . ASN A 1 94 ? 5.853 3.315 -10.505 1.00 88.25 94 ASN A CA 1
ATOM 741 C C . ASN A 1 94 ? 6.410 2.102 -11.277 1.00 88.25 94 ASN A C 1
ATOM 743 O O . ASN A 1 94 ? 7.295 1.420 -10.749 1.00 88.25 94 ASN A O 1
ATOM 747 N N . PRO A 1 95 ? 5.951 1.842 -12.516 1.00 87.31 95 PRO A N 1
ATOM 748 C CA . PRO A 1 95 ? 6.374 0.712 -13.345 1.00 87.31 95 PRO A CA 1
ATOM 749 C C . PRO A 1 95 ? 7.752 0.953 -13.985 1.00 87.31 95 PRO A C 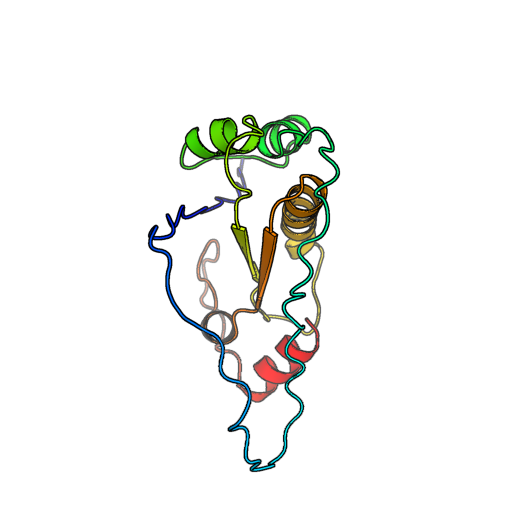1
ATOM 751 O O . PRO A 1 95 ? 7.912 0.996 -15.203 1.00 87.31 95 PRO A O 1
ATOM 754 N N . THR A 1 96 ? 8.780 1.134 -13.156 1.00 84.31 96 THR A N 1
ATOM 755 C CA . THR A 1 96 ? 10.160 1.389 -13.608 1.00 84.31 96 THR A CA 1
ATOM 756 C C . THR A 1 96 ? 10.912 0.118 -14.009 1.00 84.31 96 THR A C 1
ATOM 758 O O . THR A 1 96 ? 12.003 0.197 -14.565 1.00 84.31 96 THR A O 1
ATOM 761 N N . SER A 1 97 ? 10.352 -1.054 -13.712 1.00 84.69 97 SER A N 1
ATOM 762 C CA . SER A 1 97 ? 10.889 -2.378 -14.039 1.00 84.69 97 SER A CA 1
ATOM 763 C C . SER A 1 97 ? 9.759 -3.325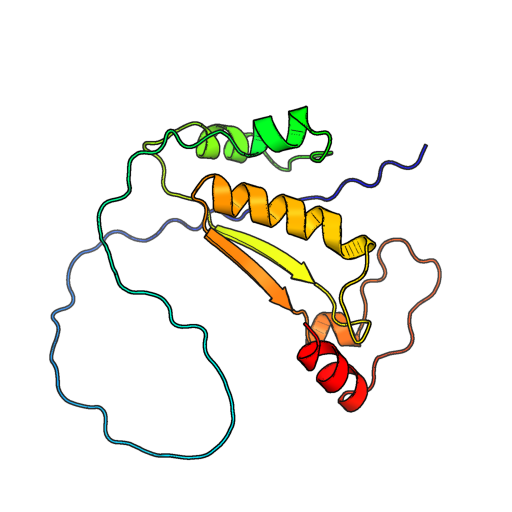 -14.437 1.00 84.69 97 SER A C 1
ATOM 765 O O . SER A 1 97 ? 8.598 -3.057 -14.151 1.00 84.69 97 SER A O 1
ATOM 767 N N . LYS A 1 98 ? 10.104 -4.463 -15.052 1.00 85.88 98 LYS A N 1
ATOM 768 C CA . LYS A 1 98 ? 9.144 -5.505 -15.469 1.00 85.88 98 LYS A CA 1
ATOM 769 C C . LYS A 1 98 ? 8.477 -6.254 -14.312 1.00 85.88 98 LYS A C 1
ATOM 771 O O . LYS A 1 98 ? 7.599 -7.070 -14.544 1.00 85.88 98 LYS A O 1
ATOM 776 N N . SER A 1 99 ? 8.958 -6.055 -13.090 1.00 86.56 99 SER A N 1
ATOM 777 C CA . SER A 1 99 ? 8.469 -6.731 -11.895 1.00 86.56 99 SER A CA 1
ATOM 778 C C . SER A 1 99 ? 8.658 -5.859 -10.660 1.00 86.56 99 SER A C 1
ATOM 780 O O . SER A 1 99 ? 9.500 -4.952 -10.628 1.00 86.56 99 SER A O 1
ATOM 782 N N . LEU A 1 100 ? 7.885 -6.166 -9.619 1.00 87.88 100 LEU A N 1
ATOM 783 C CA . LEU A 1 100 ? 8.077 -5.629 -8.278 1.00 87.88 100 LEU A CA 1
ATOM 784 C C . LEU A 1 100 ? 9.351 -6.216 -7.652 1.00 87.88 100 LEU A C 1
ATOM 786 O O . LEU A 1 100 ? 9.604 -7.414 -7.734 1.00 87.88 100 LEU A O 1
ATOM 790 N N . HIS A 1 101 ? 10.132 -5.379 -6.972 1.00 87.44 101 HIS A N 1
ATOM 791 C CA . HIS A 1 101 ? 11.304 -5.810 -6.209 1.00 87.44 101 HIS A CA 1
ATOM 792 C C . HIS A 1 101 ? 11.118 -5.528 -4.712 1.00 87.44 101 HIS A C 1
ATOM 794 O O . HIS A 1 101 ? 10.128 -4.927 -4.290 1.00 87.44 101 HIS A O 1
ATOM 800 N N . LEU A 1 102 ? 12.102 -5.923 -3.896 1.00 88.00 102 LEU A N 1
ATOM 801 C CA . LEU A 1 102 ? 12.062 -5.799 -2.434 1.00 88.00 102 LEU A CA 1
ATOM 802 C C . LEU A 1 102 ? 11.755 -4.373 -1.933 1.00 88.00 102 LEU A C 1
ATOM 804 O O . LEU A 1 102 ? 11.118 -4.209 -0.900 1.00 88.00 102 LEU A O 1
ATOM 808 N N . GLY A 1 103 ? 12.126 -3.335 -2.689 1.00 85.94 103 GLY A N 1
ATOM 809 C CA . GLY A 1 103 ? 11.822 -1.941 -2.341 1.00 85.94 103 GLY A CA 1
ATOM 810 C C . GLY A 1 103 ? 10.322 -1.622 -2.333 1.00 85.94 103 GLY A C 1
ATOM 811 O O . GLY A 1 103 ? 9.868 -0.756 -1.586 1.00 85.94 103 GLY A O 1
ATOM 812 N N . ASN A 1 104 ? 9.521 -2.366 -3.098 1.00 90.19 104 ASN A N 1
ATOM 813 C CA . ASN A 1 104 ? 8.069 -2.214 -3.116 1.00 90.19 104 ASN A CA 1
ATOM 814 C C . ASN A 1 104 ? 7.385 -2.971 -1.973 1.00 90.19 104 ASN A C 1
ATOM 816 O O . ASN A 1 104 ? 6.288 -2.574 -1.565 1.00 90.19 104 ASN A O 1
ATOM 820 N N . LEU A 1 105 ? 8.046 -4.005 -1.433 1.00 92.56 105 LEU A N 1
ATOM 821 C CA . LEU A 1 105 ? 7.492 -4.926 -0.441 1.00 92.56 105 LEU A CA 1
ATOM 822 C C . LEU A 1 105 ? 6.935 -4.198 0.780 1.00 92.56 105 LEU A C 1
ATOM 824 O O . LEU A 1 105 ? 5.835 -4.520 1.218 1.00 92.56 105 LEU A O 1
ATOM 828 N N . LEU A 1 106 ? 7.650 -3.193 1.297 1.00 93.31 106 LEU A N 1
ATOM 829 C CA . LEU A 1 106 ? 7.254 -2.511 2.529 1.00 93.31 106 LEU A CA 1
ATOM 830 C C . LEU A 1 106 ? 5.825 -1.965 2.453 1.00 93.31 106 LEU A C 1
ATOM 832 O O . LEU A 1 106 ? 5.013 -2.247 3.325 1.00 93.31 106 LEU A O 1
ATOM 836 N N . GLY A 1 107 ? 5.464 -1.236 1.399 1.00 93.56 107 GLY A N 1
ATOM 837 C CA . GLY A 1 107 ? 4.090 -0.738 1.322 1.00 93.56 107 GLY A CA 1
ATOM 838 C C . GLY A 1 107 ? 3.078 -1.745 0.790 1.00 93.56 107 GLY A C 1
ATOM 839 O O . GLY A 1 107 ? 1.897 -1.529 1.023 1.00 93.56 107 GLY A O 1
ATOM 840 N N . ILE A 1 108 ? 3.491 -2.858 0.170 1.00 95.12 108 ILE A N 1
ATOM 841 C CA . ILE A 1 108 ? 2.581 -4.005 -0.023 1.00 95.12 108 ILE A CA 1
ATOM 842 C C . ILE A 1 108 ? 2.199 -4.582 1.345 1.00 95.12 108 ILE A C 1
ATOM 844 O O . ILE A 1 108 ? 1.019 -4.800 1.610 1.00 95.12 108 ILE A O 1
ATOM 848 N N . ILE A 1 109 ? 3.172 -4.747 2.248 1.00 96.19 109 ILE A N 1
ATOM 849 C CA . ILE A 1 109 ? 2.927 -5.164 3.634 1.00 96.19 109 ILE A CA 1
ATOM 850 C C . ILE A 1 109 ? 1.991 -4.167 4.322 1.00 96.19 109 ILE A C 1
ATOM 852 O O . ILE A 1 109 ? 1.006 -4.593 4.924 1.00 96.19 109 ILE A O 1
ATOM 856 N N . VAL A 1 110 ? 2.231 -2.857 4.199 1.00 96.00 110 VAL A N 1
ATOM 857 C CA . VAL A 1 110 ? 1.339 -1.852 4.800 1.00 96.00 110 VAL A CA 1
ATOM 858 C C . VAL A 1 110 ? -0.086 -1.949 4.247 1.00 96.00 110 VAL A C 1
ATOM 860 O O . VAL A 1 110 ? -1.025 -2.052 5.035 1.00 96.00 110 VAL A O 1
ATOM 863 N N . LEU A 1 111 ? -0.274 -1.996 2.922 1.00 96.50 111 LEU A N 1
ATOM 864 C CA . LEU A 1 111 ? -1.605 -2.179 2.325 1.00 96.50 111 LEU A CA 1
ATOM 865 C C . LEU A 1 111 ? -2.268 -3.482 2.800 1.00 96.50 111 LEU A C 1
ATOM 867 O O . LEU A 1 111 ? -3.462 -3.495 3.094 1.00 96.50 111 LEU A O 1
ATOM 871 N N . SER A 1 112 ? -1.501 -4.564 2.954 1.00 96.19 112 SER A N 1
ATOM 872 C CA . SER A 1 112 ? -2.033 -5.834 3.459 1.00 96.19 112 SER A CA 1
ATOM 873 C C . SER A 1 112 ? -2.581 -5.718 4.886 1.00 96.19 112 SER A C 1
ATOM 875 O O 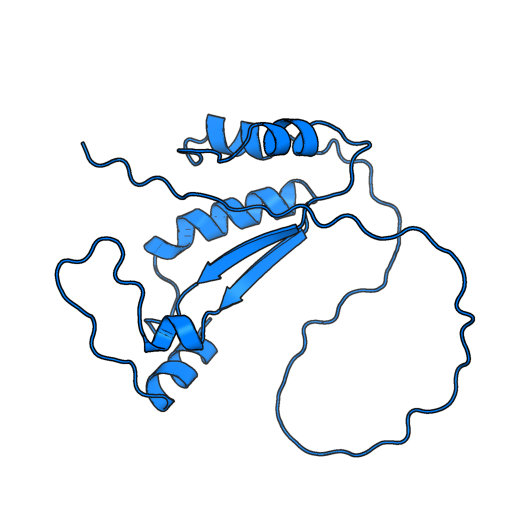. SER A 1 112 ? -3.592 -6.344 5.199 1.00 96.19 112 SER A O 1
ATOM 877 N N . TRP A 1 113 ? -1.974 -4.884 5.739 1.00 95.94 113 TRP A N 1
ATOM 878 C CA . TRP A 1 113 ? -2.486 -4.612 7.084 1.00 95.94 113 TRP A CA 1
ATOM 879 C C . TRP A 1 113 ? -3.792 -3.832 7.048 1.00 95.94 113 TRP A C 1
ATOM 881 O O . TRP A 1 113 ? -4.730 -4.210 7.745 1.00 95.94 113 TRP A O 1
ATOM 891 N N . PHE A 1 114 ? -3.894 -2.810 6.196 1.00 95.12 114 PHE A N 1
ATOM 892 C CA . PHE A 1 114 ? -5.153 -2.085 6.012 1.00 95.12 114 PHE A CA 1
ATOM 893 C C . PHE A 1 114 ? -6.280 -3.020 5.558 1.00 95.12 114 PHE A C 1
ATOM 895 O O . PHE A 1 114 ? -7.359 -2.990 6.148 1.00 95.12 114 PHE A O 1
ATOM 902 N N . LEU A 1 115 ? -6.015 -3.906 4.592 1.00 94.56 115 LEU A N 1
ATOM 903 C CA . LEU A 1 115 ? -6.993 -4.898 4.138 1.00 94.56 115 LEU A CA 1
ATOM 904 C C . LEU A 1 115 ? -7.405 -5.864 5.264 1.00 94.56 115 LEU A C 1
ATOM 906 O O . LEU A 1 115 ? -8.592 -6.105 5.471 1.00 94.56 115 LEU A O 1
ATOM 910 N N . ARG A 1 116 ? -6.438 -6.380 6.036 1.00 93.62 116 ARG A N 1
ATOM 911 C CA . ARG A 1 116 ? -6.687 -7.285 7.178 1.00 93.62 116 ARG A CA 1
ATOM 912 C C . ARG A 1 116 ? -7.480 -6.628 8.311 1.00 93.62 116 ARG A C 1
ATOM 914 O O . ARG A 1 116 ? -8.236 -7.316 8.987 1.00 93.62 116 ARG A O 1
ATOM 921 N N . CYS A 1 117 ? -7.331 -5.318 8.497 1.00 92.62 117 CYS A N 1
ATOM 922 C CA . CYS A 1 117 ? -8.101 -4.521 9.457 1.00 92.62 117 CYS A CA 1
ATOM 923 C C . CYS A 1 117 ? -9.496 -4.113 8.936 1.00 92.62 117 CYS A C 1
ATOM 925 O O . CYS A 1 117 ? -10.217 -3.387 9.619 1.00 92.62 117 CYS A O 1
ATOM 927 N N . GLY A 1 118 ? -9.893 -4.572 7.742 1.00 90.94 118 GLY A N 1
ATOM 928 C CA . GLY A 1 118 ? -11.213 -4.309 7.162 1.00 90.94 118 GLY A CA 1
ATOM 929 C C . GLY A 1 118 ? -11.320 -2.974 6.422 1.00 90.94 118 GLY A C 1
ATOM 930 O O . GLY A 1 118 ? -12.425 -2.508 6.151 1.00 90.94 118 GLY A O 1
ATOM 931 N N . HIS A 1 119 ? -10.197 -2.335 6.096 1.00 93.06 119 HIS A N 1
ATOM 932 C CA . HIS A 1 119 ? -10.179 -1.133 5.267 1.00 93.06 119 HIS A CA 1
ATOM 933 C C . HIS A 1 119 ? -10.098 -1.482 3.782 1.00 93.06 119 HIS A C 1
ATOM 935 O O . HIS A 1 119 ? -9.657 -2.562 3.385 1.00 93.06 119 HIS A O 1
ATOM 941 N N . ARG A 1 120 ? -10.509 -0.537 2.938 1.00 93.62 120 ARG A N 1
ATOM 942 C CA . ARG A 1 120 ? -10.426 -0.686 1.484 1.00 93.62 120 ARG A CA 1
ATOM 943 C C . ARG A 1 120 ? -9.072 -0.182 0.999 1.00 93.62 120 ARG A C 1
ATOM 945 O O . ARG A 1 120 ? -8.636 0.896 1.399 1.00 93.62 120 ARG A O 1
ATOM 952 N N . VAL A 1 121 ? -8.423 -0.939 0.123 1.00 96.25 121 VAL A N 1
ATOM 953 C CA . VAL A 1 121 ? -7.084 -0.622 -0.389 1.00 96.25 121 VAL A CA 1
ATOM 954 C C . VAL A 1 121 ? -7.059 -0.564 -1.907 1.00 96.25 121 VAL A C 1
ATOM 956 O O . VAL A 1 121 ? -7.733 -1.345 -2.571 1.00 96.25 121 VAL A O 1
ATOM 959 N N . VAL A 1 122 ? -6.263 0.358 -2.445 1.00 95.50 122 VAL A N 1
ATOM 960 C CA . VAL A 1 122 ? -6.033 0.526 -3.883 1.00 95.50 122 VAL A CA 1
ATOM 961 C C . VAL A 1 122 ? -4.527 0.589 -4.145 1.00 95.50 122 VAL A C 1
ATOM 963 O O . VAL A 1 122 ? -3.838 1.501 -3.688 1.00 95.50 122 VAL A O 1
ATOM 966 N N . ALA A 1 123 ? -4.001 -0.377 -4.894 1.00 93.75 123 ALA A N 1
ATOM 967 C CA . ALA A 1 123 ? -2.662 -0.282 -5.465 1.00 93.75 123 ALA A CA 1
ATOM 968 C C . ALA A 1 123 ? -2.767 0.455 -6.806 1.00 93.75 123 ALA A C 1
ATOM 970 O O . ALA A 1 123 ? -3.425 -0.026 -7.725 1.00 93.75 123 ALA A O 1
ATOM 971 N N . LEU A 1 124 ? -2.165 1.642 -6.905 1.00 93.44 124 LEU A N 1
ATOM 972 C CA . LEU A 1 124 ? -2.238 2.473 -8.105 1.00 93.44 124 LEU A CA 1
ATOM 973 C C . LEU A 1 124 ? -0.962 2.305 -8.929 1.00 93.44 124 LEU A C 1
ATOM 975 O O . LEU A 1 124 ? 0.110 2.697 -8.476 1.00 93.44 124 LEU A O 1
ATOM 979 N N . VAL A 1 125 ? -1.068 1.771 -10.143 1.00 90.94 125 VAL A N 1
ATOM 980 C CA . VAL A 1 125 ? 0.070 1.694 -11.069 1.00 90.94 125 VAL A CA 1
ATOM 981 C C . VAL A 1 125 ? 0.173 3.007 -11.843 1.00 90.94 125 VAL A C 1
ATOM 983 O O . VAL A 1 125 ? -0.728 3.388 -12.590 1.00 90.94 125 VAL A O 1
ATOM 986 N N . GLY A 1 126 ? 1.264 3.737 -11.630 1.00 87.69 126 GLY A N 1
ATOM 987 C CA . GLY A 1 126 ? 1.453 5.072 -12.183 1.00 87.69 126 GLY A CA 1
ATOM 988 C C . GLY A 1 126 ? 1.999 5.052 -13.608 1.00 87.69 126 GLY A C 1
ATOM 989 O O . GLY A 1 126 ? 3.208 5.134 -13.789 1.00 87.69 126 GLY A O 1
ATOM 990 N N . GLY A 1 127 ? 1.140 4.987 -14.628 1.00 82.25 127 GLY A N 1
ATOM 991 C CA . GLY A 1 127 ? 1.580 5.056 -16.032 1.00 82.25 127 GLY A CA 1
ATOM 992 C C . GLY A 1 127 ? 2.278 6.383 -16.373 1.00 82.25 127 GLY A C 1
ATOM 993 O O . GLY A 1 127 ? 3.401 6.394 -16.868 1.00 82.25 127 GLY A O 1
ATOM 994 N N . ALA A 1 128 ? 1.662 7.518 -16.027 1.00 81.25 128 ALA A N 1
ATOM 995 C CA . ALA A 1 128 ? 2.237 8.842 -16.287 1.00 81.25 128 ALA A CA 1
ATOM 996 C C . ALA A 1 128 ? 3.474 9.132 -15.415 1.00 81.25 128 ALA A C 1
ATOM 998 O O . ALA A 1 128 ? 4.524 9.518 -15.926 1.00 81.25 128 ALA A O 1
ATOM 999 N N . THR A 1 129 ? 3.382 8.887 -14.102 1.00 81.44 129 THR A N 1
ATOM 1000 C CA . THR A 1 129 ? 4.502 9.084 -13.161 1.00 81.44 129 THR A CA 1
ATOM 1001 C C . THR A 1 129 ? 5.645 8.097 -13.398 1.00 81.44 129 THR A C 1
ATOM 1003 O O . THR A 1 129 ? 6.795 8.398 -13.085 1.00 81.44 129 THR A O 1
ATOM 1006 N N . GLY A 1 130 ? 5.352 6.939 -13.993 1.00 77.44 130 GLY A N 1
ATOM 1007 C CA . GLY A 1 130 ? 6.334 5.961 -14.444 1.00 77.44 130 GLY A CA 1
ATOM 1008 C C . GLY A 1 130 ? 7.183 6.432 -15.625 1.00 77.44 130 GLY A C 1
ATOM 1009 O O . GLY A 1 130 ? 8.351 6.056 -15.680 1.00 77.44 130 GLY A O 1
ATOM 1010 N N . ARG A 1 131 ? 6.638 7.267 -16.526 1.00 78.94 131 ARG A N 1
ATOM 1011 C CA . ARG A 1 131 ? 7.390 7.828 -17.669 1.00 78.94 131 ARG A CA 1
ATOM 1012 C C . ARG A 1 131 ? 8.370 8.909 -17.243 1.00 78.94 131 ARG A C 1
ATOM 1014 O O . ARG A 1 131 ? 9.539 8.823 -17.596 1.00 78.94 131 ARG A O 1
ATOM 1021 N N . VAL A 1 132 ? 7.881 9.891 -16.483 1.00 80.81 132 VAL A N 1
ATOM 1022 C CA . VAL A 1 132 ? 8.678 11.044 -16.024 1.00 80.81 132 VAL A CA 1
ATOM 1023 C C . VAL A 1 132 ? 9.682 10.615 -14.954 1.00 80.81 132 VAL A C 1
ATOM 1025 O O . VAL A 1 132 ? 10.842 11.009 -14.971 1.00 80.81 132 VAL A O 1
ATOM 1028 N N . GLY A 1 133 ? 9.247 9.751 -14.035 1.00 69.38 133 GLY A N 1
ATOM 1029 C CA . GLY A 1 133 ? 10.030 9.362 -12.874 1.00 69.38 133 GLY A CA 1
ATOM 1030 C C . GLY A 1 133 ? 9.936 10.380 -11.738 1.00 69.38 133 GLY A C 1
ATOM 1031 O O . GLY A 1 133 ? 9.840 11.585 -11.931 1.00 69.38 133 GLY A O 1
ATOM 1032 N N . ASP A 1 134 ? 9.960 9.869 -10.510 1.00 73.94 134 ASP A N 1
ATOM 1033 C CA . ASP A 1 134 ? 10.018 10.694 -9.305 1.00 73.94 134 ASP A CA 1
ATOM 1034 C C . ASP A 1 134 ? 11.484 11.110 -9.030 1.00 73.94 134 ASP A C 1
ATOM 1036 O O . ASP A 1 134 ? 12.341 10.207 -8.929 1.00 73.94 134 ASP A O 1
ATOM 1040 N N . PRO A 1 135 ? 11.792 12.424 -8.929 1.00 71.44 135 PRO A N 1
ATOM 1041 C CA . PRO A 1 135 ? 13.133 12.929 -8.618 1.00 71.44 135 PRO A CA 1
ATOM 1042 C C . PRO A 1 135 ? 13.528 12.709 -7.149 1.00 71.44 135 PRO A C 1
ATOM 1044 O O . PRO A 1 135 ? 14.703 12.854 -6.804 1.00 71.44 135 PRO A O 1
ATOM 1047 N N . SER A 1 136 ? 12.579 12.347 -6.277 1.00 70.44 136 SER A N 1
ATOM 1048 C CA . SER A 1 136 ? 12.801 12.224 -4.833 1.00 70.44 136 SER A CA 1
ATOM 1049 C C . SER A 1 136 ? 13.997 11.319 -4.500 1.00 70.44 136 SER A C 1
ATOM 1051 O O . SER A 1 136 ? 14.008 10.124 -4.803 1.00 70.44 136 SER A O 1
ATOM 1053 N N . GLY A 1 137 ? 15.016 11.894 -3.851 1.00 60.09 137 GLY A N 1
ATOM 1054 C CA . GLY A 1 137 ? 16.175 11.165 -3.324 1.00 60.09 137 GLY A CA 1
ATOM 1055 C C . GLY A 1 137 ? 17.273 10.808 -4.333 1.00 60.09 137 GLY A C 1
ATOM 1056 O O . GLY A 1 137 ? 18.152 10.017 -3.989 1.00 60.09 137 GLY A O 1
ATOM 1057 N N . LYS A 1 138 ? 17.259 11.355 -5.558 1.00 70.19 138 LYS A N 1
ATOM 1058 C CA . LYS A 1 138 ? 18.322 11.133 -6.556 1.00 70.19 138 LYS A CA 1
ATOM 1059 C C . LYS A 1 138 ? 18.953 12.449 -7.007 1.00 70.19 138 LYS A C 1
ATOM 1061 O O . LYS A 1 138 ? 18.257 13.425 -7.243 1.00 70.19 138 LYS A O 1
ATOM 1066 N N . SER A 1 139 ? 20.278 12.452 -7.159 1.00 70.44 139 SER A N 1
ATOM 1067 C CA . SER A 1 139 ? 21.051 13.600 -7.659 1.00 70.44 139 SER A CA 1
ATOM 1068 C C . SER A 1 139 ? 21.004 13.755 -9.182 1.00 70.44 139 SER A C 1
ATOM 1070 O O . SER A 1 139 ? 21.397 14.794 -9.697 1.00 70.44 139 SER A O 1
ATOM 1072 N N . PHE A 1 140 ? 20.551 12.721 -9.897 1.00 70.31 140 PHE A N 1
ATOM 1073 C CA . PHE A 1 140 ? 20.482 12.687 -11.355 1.00 70.31 140 PHE A CA 1
ATOM 1074 C C . PHE A 1 140 ? 19.070 12.347 -11.819 1.00 70.31 140 PHE A C 1
ATOM 1076 O O . PHE A 1 140 ? 18.409 11.466 -11.256 1.00 70.31 140 PHE A O 1
ATOM 1083 N N . GLU A 1 141 ? 18.641 13.037 -12.871 1.00 74.00 141 GLU A N 1
ATOM 1084 C CA . GLU A 1 141 ? 17.394 12.763 -13.570 1.00 74.00 141 GLU A CA 1
ATOM 1085 C C . GLU A 1 141 ? 17.456 11.390 -14.252 1.00 74.00 141 GLU A C 1
ATOM 1087 O O . GLU A 1 141 ? 18.512 10.945 -14.716 1.00 74.00 141 GLU A O 1
ATOM 1092 N N . ARG A 1 142 ? 16.328 10.673 -14.267 1.00 73.69 142 ARG A N 1
ATOM 1093 C CA . ARG A 1 142 ? 16.245 9.394 -14.977 1.00 73.69 142 ARG A CA 1
ATOM 1094 C C . ARG A 1 142 ? 15.948 9.665 -16.450 1.00 73.69 142 ARG A C 1
ATOM 1096 O O . ARG A 1 142 ? 15.160 10.560 -16.732 1.00 73.69 142 ARG A O 1
ATOM 1103 N N . PRO A 1 143 ? 16.495 8.864 -17.377 1.00 75.19 143 PRO A N 1
ATOM 1104 C CA . PRO A 1 143 ? 16.031 8.888 -18.756 1.00 75.19 143 PRO A CA 1
ATOM 1105 C C . PRO A 1 143 ? 14.529 8.589 -18.805 1.00 75.19 143 PRO A C 1
ATOM 1107 O O . PRO A 1 143 ? 14.069 7.674 -18.113 1.00 75.19 143 PRO A O 1
ATOM 1110 N N . GLU A 1 144 ? 13.787 9.342 -19.618 1.00 79.31 144 GLU A N 1
ATOM 1111 C CA . GLU A 1 144 ? 12.363 9.089 -19.846 1.00 79.31 144 GLU A CA 1
ATOM 1112 C C . GLU A 1 144 ? 12.163 7.659 -20.366 1.00 79.31 144 GLU A C 1
ATOM 1114 O O . GLU A 1 144 ? 12.920 7.163 -21.209 1.00 79.31 144 GLU A O 1
ATOM 1119 N N . LEU A 1 145 ? 11.139 6.978 -19.850 1.00 79.56 145 LEU A N 1
ATOM 1120 C CA . LEU A 1 145 ? 10.788 5.646 -20.324 1.00 79.56 145 LEU A CA 1
ATOM 1121 C C . LEU A 1 145 ? 9.993 5.728 -21.637 1.00 79.56 145 LEU A C 1
ATOM 1123 O O . LEU A 1 145 ? 8.944 6.374 -21.698 1.00 79.56 145 LEU A O 1
ATOM 1127 N N . ASP A 1 146 ? 10.448 5.001 -22.659 1.00 86.75 146 ASP A N 1
ATOM 1128 C CA . ASP A 1 146 ? 9.684 4.799 -23.894 1.00 86.75 146 ASP A CA 1
ATOM 1129 C C . ASP A 1 146 ? 8.325 4.130 -23.607 1.00 86.75 146 ASP A C 1
ATOM 1131 O O . ASP A 1 146 ? 8.209 3.278 -22.721 1.00 86.75 146 ASP A O 1
ATOM 1135 N N . LEU A 1 147 ? 7.300 4.476 -24.389 1.00 86.19 147 LEU A N 1
ATOM 1136 C CA . LEU A 1 147 ? 5.933 3.967 -24.241 1.00 86.19 147 LEU A CA 1
ATOM 1137 C C . LEU A 1 147 ? 5.872 2.442 -24.306 1.00 86.19 147 LEU A C 1
ATOM 1139 O O . LEU A 1 147 ? 5.257 1.813 -23.449 1.00 86.19 147 LEU A O 1
ATOM 1143 N N . LEU A 1 148 ? 6.588 1.827 -25.251 1.00 87.94 148 LEU A N 1
ATOM 1144 C CA . LEU A 1 148 ? 6.614 0.368 -25.365 1.00 87.94 148 LEU A CA 1
ATOM 1145 C C . LEU A 1 148 ? 7.296 -0.284 -24.160 1.00 87.94 148 LEU A C 1
ATOM 1147 O O . LEU A 1 148 ? 6.989 -1.421 -23.801 1.00 87.94 148 LEU A O 1
ATOM 1151 N N . ALA A 1 149 ? 8.284 0.380 -23.559 1.00 84.56 149 ALA A N 1
ATOM 1152 C CA . ALA A 1 149 ? 8.917 -0.101 -22.335 1.00 84.56 149 ALA A CA 1
ATOM 1153 C C . ALA A 1 149 ? 7.976 0.040 -21.130 1.00 84.56 149 ALA A C 1
ATOM 1155 O O . ALA A 1 149 ? 7.892 -0.883 -20.319 1.00 84.56 149 ALA A O 1
ATOM 1156 N N . LEU A 1 150 ? 7.234 1.145 -21.050 1.00 87.06 150 LEU A N 1
ATOM 1157 C CA . LEU A 1 150 ? 6.239 1.380 -20.012 1.00 87.06 150 LEU A CA 1
ATOM 1158 C C . LEU A 1 150 ? 5.125 0.334 -20.057 1.00 87.06 150 LEU A C 1
ATOM 1160 O O . LEU A 1 150 ? 4.857 -0.289 -19.034 1.00 87.06 150 LEU A O 1
ATOM 1164 N N . ASP A 1 151 ? 4.535 0.084 -21.224 1.00 87.94 151 ASP A N 1
ATOM 1165 C CA . ASP A 1 151 ? 3.442 -0.885 -21.378 1.00 87.94 151 ASP A CA 1
ATOM 1166 C C . ASP A 1 151 ? 3.888 -2.302 -20.998 1.00 87.94 151 ASP A C 1
ATOM 1168 O O . ASP A 1 151 ? 3.178 -3.034 -20.300 1.00 87.94 151 ASP A O 1
ATOM 1172 N N . ARG A 1 152 ? 5.119 -2.673 -21.380 1.00 89.12 152 ARG A N 1
ATOM 1173 C CA . ARG A 1 152 ? 5.741 -3.939 -20.965 1.00 89.12 152 ARG A CA 1
ATOM 1174 C C . ARG A 1 152 ? 5.933 -4.022 -19.455 1.00 89.12 152 ARG A C 1
ATOM 1176 O O . ARG A 1 152 ? 5.763 -5.100 -18.894 1.00 89.12 152 ARG A O 1
ATOM 1183 N N . ASN A 1 153 ? 6.296 -2.919 -18.806 1.00 89.81 153 ASN A N 1
ATOM 1184 C CA . ASN A 1 153 ? 6.462 -2.891 -17.360 1.00 89.81 153 ASN A CA 1
ATOM 1185 C C . ASN A 1 153 ? 5.114 -2.959 -16.645 1.00 89.81 153 ASN A C 1
ATOM 1187 O O . ASN A 1 153 ? 4.968 -3.779 -15.751 1.00 89.81 153 ASN A O 1
ATOM 1191 N N . VAL A 1 154 ? 4.125 -2.164 -17.064 1.00 87.56 154 VAL A N 1
ATOM 1192 C CA . VAL A 1 154 ? 2.767 -2.153 -16.490 1.00 87.56 154 VAL A CA 1
ATOM 1193 C C . VAL A 1 154 ? 2.114 -3.530 -16.585 1.00 87.56 154 VAL A C 1
ATOM 1195 O O . VAL A 1 154 ? 1.480 -3.961 -15.631 1.00 87.56 154 VAL A O 1
ATOM 1198 N N . SER A 1 155 ? 2.324 -4.252 -17.687 1.00 87.56 155 SER A N 1
ATOM 1199 C CA . SER A 1 155 ? 1.799 -5.616 -17.863 1.00 87.56 155 SER A CA 1
ATOM 1200 C C . SER A 1 155 ? 2.389 -6.641 -16.882 1.00 87.56 155 SER A C 1
ATOM 1202 O O . SER A 1 155 ? 1.852 -7.736 -16.748 1.00 87.56 155 SER A O 1
ATOM 1204 N N . GLY A 1 156 ? 3.515 -6.321 -16.236 1.00 79.06 156 GLY A N 1
ATOM 1205 C CA . GLY A 1 156 ? 4.160 -7.167 -15.231 1.00 79.06 156 GLY A CA 1
ATOM 1206 C C . GLY A 1 156 ? 3.807 -6.818 -13.780 1.00 79.06 156 GLY A C 1
ATOM 1207 O O . GLY A 1 156 ? 4.430 -7.383 -12.876 1.00 79.06 156 GLY A O 1
ATOM 1208 N N . PHE A 1 157 ? 2.882 -5.876 -13.555 1.00 75.62 157 PHE A N 1
ATOM 1209 C CA . PHE A 1 157 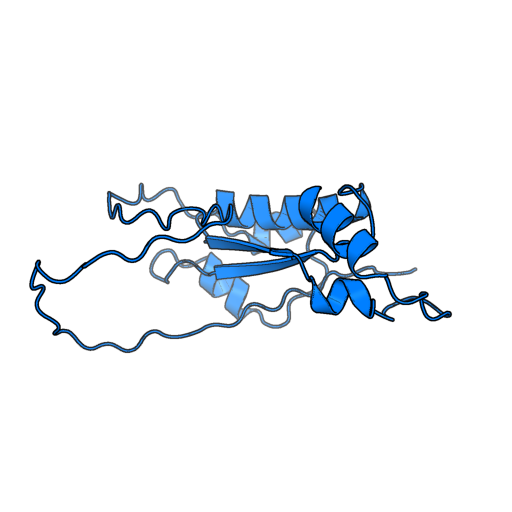? 2.416 -5.443 -12.229 1.00 75.62 157 PHE A CA 1
ATOM 1210 C C . PHE A 1 157 ? 1.120 -6.121 -11.790 1.00 75.62 157 PHE A C 1
ATOM 1212 O O . PHE A 1 157 ? 0.281 -6.439 -12.659 1.00 75.62 157 PHE A O 1
#